Protein AF-A0A534C578-F1 (afdb_monomer_lite)

pLDDT: mean 83.38, std 20.17, range [36.56, 98.75]

Foldseek 3Di:
DDDDDDDDDDDPVPPPDPVPPPPPPVVVQVCVVPDPVNQVVCVLVVNDFLLRVQVSVVVVCCDPCPVHPNPVPDPDDDPCSNVVRVVQSVCVVVVRHPDD

Radius of gyration: 26.56 Å; chains: 1; bounding box: 30×30×97 Å

Structure (mmCIF, N/CA/C/O backbone):
data_AF-A0A534C578-F1
#
_entry.id   AF-A0A534C578-F1
#
loop_
_atom_site.group_PDB
_atom_site.id
_atom_site.type_symbol
_atom_site.label_atom_id
_atom_site.label_alt_id
_atom_site.label_comp_id
_atom_site.label_asym_id
_atom_site.label_entity_id
_atom_site.label_seq_id
_atom_site.pdbx_PDB_ins_code
_atom_site.Cartn_x
_atom_site.Cartn_y
_atom_site.Cartn_z
_atom_site.occupancy
_atom_site.B_iso_or_equiv
_atom_site.auth_seq_id
_atom_site.auth_comp_id
_atom_site.auth_asym_id
_atom_site.auth_atom_id
_atom_site.pdbx_PDB_model_num
ATOM 1 N N . MET A 1 1 ? -2.071 -19.989 -78.664 1.00 43.69 1 MET A N 1
ATOM 2 C CA . MET A 1 1 ? -0.900 -19.252 -79.180 1.00 43.69 1 MET A CA 1
ATOM 3 C C . MET A 1 1 ? -0.603 -18.124 -78.197 1.00 43.69 1 MET A C 1
ATOM 5 O O . MET A 1 1 ? -1.419 -17.230 -78.047 1.00 43.69 1 MET A O 1
ATOM 9 N N . THR A 1 2 ? 0.461 -18.284 -77.407 1.00 52.50 2 THR A N 1
ATOM 10 C CA . THR A 1 2 ? 0.987 -17.352 -76.381 1.00 52.50 2 THR A CA 1
ATOM 11 C C . THR A 1 2 ? 1.618 -16.102 -77.017 1.00 52.50 2 THR A C 1
ATOM 13 O O . THR A 1 2 ? 2.022 -16.195 -78.176 1.00 52.50 2 THR A O 1
ATOM 16 N N . PRO A 1 3 ? 1.734 -14.961 -76.301 1.00 52.72 3 PRO A N 1
ATOM 17 C CA . PRO A 1 3 ? 2.876 -14.694 -75.390 1.00 52.72 3 PRO A CA 1
ATOM 18 C C . PRO A 1 3 ? 2.411 -14.094 -74.037 1.00 52.72 3 PRO A C 1
ATOM 20 O O . PRO A 1 3 ? 1.400 -13.410 -73.980 1.00 52.72 3 PRO A O 1
ATOM 23 N N . ARG A 1 4 ? 2.915 -14.466 -72.851 1.00 47.72 4 ARG A N 1
ATOM 24 C CA . ARG A 1 4 ? 4.237 -14.302 -72.195 1.00 47.72 4 ARG A CA 1
ATOM 25 C C . ARG A 1 4 ? 4.726 -12.848 -71.971 1.00 47.72 4 ARG A C 1
ATOM 27 O O . ARG A 1 4 ? 5.379 -12.288 -72.833 1.00 47.72 4 ARG A O 1
ATOM 34 N N . ILE A 1 5 ? 4.502 -12.390 -70.724 1.00 52.56 5 ILE A N 1
ATOM 35 C CA . ILE A 1 5 ? 5.394 -11.657 -69.785 1.00 52.56 5 ILE A CA 1
ATOM 36 C C . ILE A 1 5 ? 5.864 -10.237 -70.167 1.00 52.56 5 ILE A C 1
ATOM 38 O O . ILE A 1 5 ? 6.658 -10.094 -71.083 1.00 52.56 5 ILE A O 1
ATOM 42 N N . ALA A 1 6 ? 5.535 -9.234 -69.335 1.00 43.81 6 ALA A N 1
ATOM 43 C CA . ALA A 1 6 ? 6.502 -8.366 -68.627 1.00 43.81 6 ALA A CA 1
ATOM 44 C C . ALA A 1 6 ? 5.791 -7.189 -67.931 1.00 43.81 6 ALA A C 1
ATOM 46 O O . ALA A 1 6 ? 4.959 -6.528 -68.538 1.00 43.81 6 ALA A O 1
ATOM 47 N N . GLY A 1 7 ? 6.157 -6.897 -66.679 1.00 36.56 7 GLY A N 1
ATOM 48 C CA . GLY A 1 7 ? 5.803 -5.623 -66.041 1.00 36.56 7 GLY A CA 1
ATOM 49 C C . GLY A 1 7 ? 5.439 -5.714 -64.564 1.00 36.56 7 GLY A C 1
ATOM 50 O O . GLY A 1 7 ? 4.314 -5.425 -64.179 1.00 36.56 7 GLY A O 1
ATOM 51 N N . ARG A 1 8 ? 6.399 -6.096 -63.716 1.00 52.28 8 ARG A N 1
ATOM 52 C CA . ARG A 1 8 ? 6.325 -5.823 -62.275 1.00 52.28 8 ARG A CA 1
ATOM 53 C C . ARG A 1 8 ? 6.521 -4.320 -62.089 1.00 52.28 8 ARG A C 1
ATOM 55 O O . ARG A 1 8 ? 7.652 -3.878 -62.224 1.00 52.28 8 ARG A O 1
ATOM 62 N N . ILE A 1 9 ? 5.484 -3.568 -61.727 1.00 51.44 9 ILE A N 1
ATOM 63 C CA . ILE A 1 9 ? 5.660 -2.402 -60.850 1.00 51.44 9 ILE A CA 1
ATOM 64 C C . ILE A 1 9 ? 4.594 -2.467 -59.761 1.00 51.44 9 ILE A C 1
ATOM 66 O O . ILE A 1 9 ? 3.423 -2.148 -59.935 1.00 51.44 9 ILE A O 1
ATOM 70 N N . LEU A 1 10 ? 5.082 -2.961 -58.632 1.00 48.19 10 LEU A N 1
ATOM 71 C CA . LEU A 1 10 ? 4.570 -2.790 -57.292 1.00 48.19 10 LEU A CA 1
ATOM 72 C C . LEU A 1 10 ? 4.465 -1.285 -56.995 1.00 48.19 10 LEU A C 1
ATOM 74 O O . LEU A 1 10 ? 5.486 -0.609 -56.925 1.00 48.19 10 LEU A O 1
ATOM 78 N N . VAL A 1 11 ? 3.255 -0.777 -56.779 1.00 44.25 11 VAL A N 1
ATOM 79 C CA . VAL A 1 11 ? 3.053 0.407 -55.934 1.00 44.25 11 VAL A CA 1
ATOM 80 C C . VAL A 1 11 ? 2.072 -0.007 -54.849 1.00 44.25 11 VAL A C 1
ATOM 82 O O . VAL A 1 11 ? 0.886 0.304 -54.879 1.00 44.25 11 VAL A O 1
ATOM 85 N N . THR A 1 12 ? 2.570 -0.793 -53.895 1.00 47.59 12 THR A N 1
ATOM 86 C CA . THR A 1 12 ? 1.988 -0.828 -52.557 1.00 47.59 12 THR A CA 1
ATOM 87 C C . THR A 1 12 ? 2.075 0.597 -52.031 1.00 47.59 12 THR A C 1
ATOM 89 O O . THR A 1 12 ? 3.158 1.073 -51.691 1.00 47.59 12 THR A O 1
ATOM 92 N N . ALA A 1 13 ? 0.946 1.301 -52.017 1.00 45.44 13 ALA A N 1
ATOM 93 C CA . ALA A 1 13 ? 0.808 2.531 -51.262 1.00 45.44 13 ALA A CA 1
ATOM 94 C C . ALA A 1 13 ? 0.983 2.166 -49.783 1.00 45.44 13 ALA A C 1
ATOM 96 O O . ALA A 1 13 ? 0.048 1.743 -49.106 1.00 45.44 13 ALA A O 1
ATOM 97 N N . LEU A 1 14 ? 2.229 2.243 -49.316 1.00 51.53 14 LEU A N 1
ATOM 98 C CA . LEU A 1 14 ? 2.579 2.186 -47.912 1.00 51.53 14 LEU A CA 1
ATOM 99 C C . LEU A 1 14 ? 1.967 3.441 -47.286 1.00 51.53 14 LEU A C 1
ATOM 101 O O . LEU A 1 14 ? 2.547 4.524 -47.339 1.00 51.53 14 LEU A O 1
ATOM 105 N N . LEU A 1 15 ? 0.752 3.293 -46.758 1.00 53.78 15 LEU A N 1
ATOM 106 C CA . LEU A 1 15 ? 0.165 4.207 -45.789 1.00 53.78 15 LEU A CA 1
ATOM 107 C C . LEU A 1 15 ? 1.105 4.226 -44.583 1.00 53.78 15 LEU A C 1
ATOM 109 O O . LEU A 1 15 ? 0.947 3.465 -43.633 1.00 53.78 15 LEU A O 1
ATOM 113 N N . LEU A 1 16 ? 2.123 5.080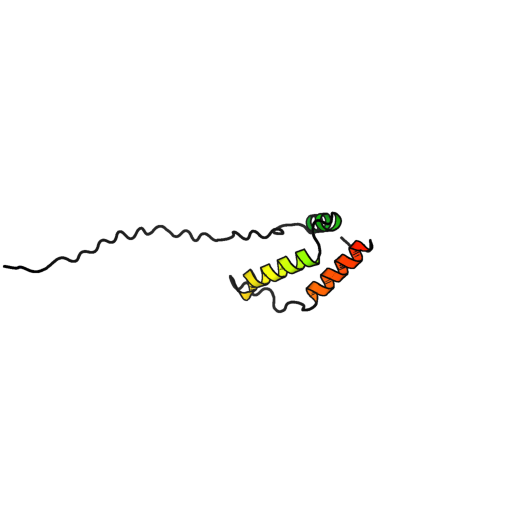 -44.651 1.00 57.19 16 LEU A N 1
ATOM 114 C CA . LEU A 1 16 ? 2.951 5.443 -43.517 1.00 57.19 16 LEU A CA 1
ATOM 115 C C . LEU A 1 16 ? 2.107 6.377 -42.641 1.00 57.19 16 LEU A C 1
ATOM 117 O O . LEU A 1 16 ? 2.332 7.582 -42.574 1.00 57.19 16 LEU A O 1
ATOM 121 N N . ALA A 1 17 ? 1.069 5.822 -42.012 1.00 60.00 17 ALA A N 1
ATOM 122 C CA . ALA A 1 17 ? 0.529 6.445 -40.823 1.00 60.00 17 ALA A CA 1
ATOM 123 C C . ALA A 1 17 ? 1.708 6.534 -39.848 1.00 60.00 17 ALA A C 1
ATOM 125 O O . ALA A 1 17 ? 2.383 5.516 -39.646 1.00 60.00 17 ALA A O 1
ATOM 126 N N . PRO A 1 18 ? 2.002 7.700 -39.246 1.00 48.97 18 PRO A N 1
ATOM 127 C CA . PRO A 1 18 ? 2.789 7.653 -38.042 1.00 48.97 18 PRO A CA 1
ATOM 128 C C . PRO A 1 18 ? 1.958 6.772 -37.118 1.00 48.97 18 PRO A C 1
ATOM 130 O O . PRO A 1 18 ? 0.836 7.120 -36.742 1.00 48.97 18 PRO A O 1
ATOM 133 N N . LEU A 1 19 ? 2.489 5.596 -36.795 1.00 54.31 19 LEU A N 1
ATOM 134 C CA . LEU A 1 19 ? 2.174 4.960 -35.540 1.00 54.31 19 LEU A CA 1
ATOM 135 C C . LEU A 1 19 ? 2.680 5.979 -34.520 1.00 54.31 19 LEU A C 1
ATOM 137 O O . LEU A 1 19 ? 3.826 5.925 -34.085 1.00 54.31 19 LEU A O 1
ATOM 141 N N . ALA A 1 20 ? 1.869 7.012 -34.261 1.00 56.41 20 ALA A N 1
ATOM 142 C CA . ALA A 1 20 ? 1.965 7.791 -33.057 1.00 56.41 20 ALA A CA 1
ATOM 143 C C . ALA A 1 20 ? 1.982 6.701 -32.011 1.00 56.41 20 ALA A C 1
ATOM 145 O O . ALA A 1 20 ? 0.998 5.966 -31.888 1.00 56.41 20 ALA A O 1
ATOM 146 N N . ALA A 1 21 ? 3.162 6.486 -31.429 1.00 52.72 21 ALA A N 1
ATOM 147 C CA . ALA A 1 21 ? 3.322 5.602 -30.312 1.00 52.72 21 ALA A CA 1
ATOM 148 C C . ALA A 1 21 ? 2.227 6.053 -29.361 1.00 52.72 21 ALA A C 1
ATOM 150 O O . ALA A 1 21 ? 2.306 7.133 -28.773 1.00 52.72 21 ALA A O 1
ATOM 151 N N . ARG A 1 22 ? 1.132 5.289 -29.312 1.00 50.47 22 ARG A N 1
ATOM 152 C CA . ARG A 1 22 ? 0.246 5.354 -28.178 1.00 50.47 22 ARG A CA 1
ATOM 153 C C . ARG A 1 22 ? 1.192 4.874 -27.104 1.00 50.47 22 ARG A C 1
ATOM 155 O O . ARG A 1 22 ? 1.489 3.687 -27.030 1.00 50.47 22 ARG A O 1
ATOM 162 N N . ALA A 1 23 ? 1.796 5.819 -26.390 1.00 51.22 23 ALA A N 1
ATOM 163 C CA . ALA A 1 23 ? 2.194 5.540 -25.041 1.00 51.22 23 ALA A CA 1
ATOM 164 C C . ALA A 1 23 ? 0.897 5.017 -24.429 1.00 51.22 23 ALA A C 1
ATOM 166 O O . ALA A 1 23 ? -0.034 5.784 -24.188 1.00 51.22 23 ALA A O 1
ATOM 167 N N . GLU A 1 24 ? 0.762 3.696 -24.348 1.00 51.59 24 GLU A N 1
ATOM 168 C CA . GLU A 1 24 ? -0.193 3.058 -23.462 1.00 51.59 24 GLU A CA 1
ATOM 169 C C . GLU A 1 24 ? 0.286 3.407 -22.055 1.00 51.59 24 GLU A C 1
ATOM 171 O O . GLU A 1 24 ? 0.851 2.599 -21.335 1.00 51.59 24 GLU A O 1
ATOM 176 N N . SER A 1 25 ? 0.122 4.669 -21.673 1.00 57.41 25 SER A N 1
ATOM 177 C CA . SER A 1 25 ? 0.033 5.061 -20.283 1.00 57.41 25 SER A CA 1
ATOM 178 C C . SER A 1 25 ? -1.438 4.972 -19.899 1.00 57.41 25 SER A C 1
ATOM 180 O O . SER A 1 25 ? -2.010 5.936 -19.400 1.00 57.41 25 SER A O 1
ATOM 182 N N . ASP A 1 26 ? -2.065 3.833 -20.197 1.00 56.53 26 ASP A N 1
ATOM 183 C CA . ASP A 1 26 ? -3.321 3.444 -19.563 1.00 56.53 26 ASP A CA 1
ATOM 184 C C . ASP A 1 26 ? -2.953 2.663 -18.307 1.00 56.53 26 ASP A C 1
ATOM 186 O O . ASP A 1 26 ? -3.228 1.477 -18.138 1.00 56.53 26 ASP A O 1
ATOM 190 N N . ASP A 1 27 ? -2.177 3.327 -17.456 1.00 64.94 27 ASP A N 1
ATOM 191 C CA . ASP A 1 27 ? -1.840 2.781 -16.164 1.00 64.94 27 ASP A CA 1
ATOM 192 C C . ASP A 1 27 ? -3.021 3.119 -15.257 1.00 64.94 27 ASP A C 1
ATOM 194 O O . ASP A 1 27 ? -2.979 4.080 -14.488 1.00 64.94 27 ASP A O 1
ATOM 198 N N . ASP A 1 28 ? -4.114 2.365 -15.436 1.00 84.94 28 ASP A N 1
ATOM 199 C CA . ASP A 1 28 ? -5.348 2.416 -14.640 1.00 84.94 28 ASP A CA 1
ATOM 200 C C . ASP A 1 28 ? -5.073 1.879 -13.229 1.00 84.94 28 ASP A C 1
ATOM 202 O O . ASP A 1 28 ? -5.603 0.871 -12.755 1.00 84.94 28 ASP A O 1
ATOM 206 N N . PHE A 1 29 ? -4.102 2.506 -12.573 1.00 93.81 29 PHE A N 1
ATOM 207 C CA . PHE A 1 29 ? -3.700 2.184 -11.233 1.00 93.81 29 PHE A CA 1
ATOM 208 C C . PHE A 1 29 ? -4.582 2.983 -10.276 1.00 93.81 29 PHE A C 1
ATOM 210 O O . PHE A 1 29 ? -4.463 4.208 -10.204 1.00 93.81 29 PHE A O 1
ATOM 217 N N . PRO A 1 30 ? -5.436 2.313 -9.487 1.00 92.56 30 PRO A N 1
ATOM 218 C CA . PRO A 1 30 ? -6.511 2.967 -8.739 1.00 92.56 30 PRO A CA 1
ATOM 219 C C . PRO A 1 30 ? -6.019 3.900 -7.624 1.00 92.56 30 PRO A C 1
ATOM 221 O O . PRO A 1 30 ? -6.808 4.640 -7.040 1.00 92.56 30 PRO A O 1
ATOM 224 N N . PHE A 1 31 ? -4.724 3.855 -7.305 1.00 96.31 31 PHE A N 1
ATOM 225 C CA . PHE A 1 31 ? -4.092 4.665 -6.265 1.00 96.31 31 PHE A CA 1
ATOM 226 C C . PHE A 1 31 ? -3.064 5.654 -6.833 1.00 96.31 31 PHE A C 1
ATOM 228 O O . PHE A 1 31 ? -2.248 6.187 -6.081 1.00 96.31 31 PHE A O 1
ATOM 235 N N . LEU A 1 32 ? -3.065 5.884 -8.150 1.00 95.62 32 LEU A N 1
ATOM 236 C CA . LEU A 1 32 ? -2.183 6.858 -8.788 1.00 95.62 32 LEU A CA 1
ATOM 237 C C . LEU A 1 32 ? -2.478 8.264 -8.241 1.00 95.62 32 LEU A C 1
ATOM 239 O O . LEU A 1 32 ? -3.636 8.670 -8.173 1.00 95.62 32 LEU A O 1
ATOM 243 N N . GLU A 1 33 ? -1.435 8.977 -7.806 1.00 95.56 33 GLU A N 1
ATOM 244 C CA . GLU A 1 33 ? -1.523 10.302 -7.161 1.00 95.56 33 GLU A CA 1
ATOM 245 C C . GLU A 1 33 ? -2.432 10.377 -5.912 1.00 95.56 33 GLU A C 1
ATOM 247 O O . GLU A 1 33 ? -2.734 11.466 -5.416 1.00 95.56 33 GLU A O 1
ATOM 252 N N . ALA A 1 34 ? -2.855 9.237 -5.354 1.00 97.56 34 ALA A N 1
ATOM 253 C CA . ALA A 1 34 ? -3.613 9.223 -4.113 1.00 97.56 34 ALA A CA 1
ATOM 254 C C . ALA A 1 34 ? -2.709 9.643 -2.947 1.00 97.56 34 ALA A C 1
ATOM 256 O O . ALA A 1 34 ? -1.666 9.046 -2.679 1.00 97.56 34 ALA A O 1
ATOM 257 N N . THR A 1 35 ? -3.128 10.667 -2.209 1.00 98.06 35 THR A N 1
ATOM 258 C CA . THR A 1 35 ? -2.394 11.129 -1.028 1.00 98.06 35 THR A CA 1
ATOM 259 C C . THR A 1 35 ? -2.526 10.128 0.119 1.00 98.06 35 THR A C 1
ATOM 261 O O . THR A 1 35 ? -3.532 9.423 0.243 1.00 98.06 35 THR A O 1
ATOM 264 N N . VAL A 1 36 ? -1.553 10.130 1.036 1.00 97.31 36 VAL A N 1
ATOM 265 C CA . VAL A 1 36 ? -1.614 9.323 2.269 1.00 97.31 36 VAL A CA 1
ATOM 266 C C . VAL A 1 36 ? -2.927 9.567 3.021 1.00 97.31 36 VAL A C 1
ATOM 268 O O . VAL A 1 36 ? -3.582 8.613 3.429 1.00 97.31 36 VAL A O 1
ATOM 271 N N . ALA A 1 37 ? -3.371 10.825 3.118 1.00 97.50 37 ALA A N 1
ATOM 272 C CA . ALA A 1 37 ? -4.625 11.183 3.780 1.00 97.50 37 ALA A CA 1
ATOM 273 C C . ALA A 1 37 ? -5.858 10.555 3.104 1.00 97.50 37 ALA A C 1
ATOM 275 O O . ALA A 1 37 ? -6.761 10.079 3.791 1.00 97.50 37 ALA A O 1
ATOM 276 N N . GLN A 1 38 ? -5.898 10.504 1.769 1.00 98.06 38 GLN A N 1
ATOM 277 C CA . GLN A 1 38 ? -6.991 9.856 1.034 1.00 98.06 38 GLN A CA 1
ATOM 278 C C . GLN A 1 38 ? -6.996 8.342 1.257 1.00 98.06 38 GLN A C 1
ATOM 280 O O . GLN A 1 38 ? -8.052 7.766 1.523 1.00 98.06 38 GLN A O 1
ATOM 285 N N . LEU A 1 39 ? -5.833 7.694 1.189 1.00 98.19 39 LEU A N 1
ATOM 286 C CA . LEU A 1 39 ? -5.708 6.250 1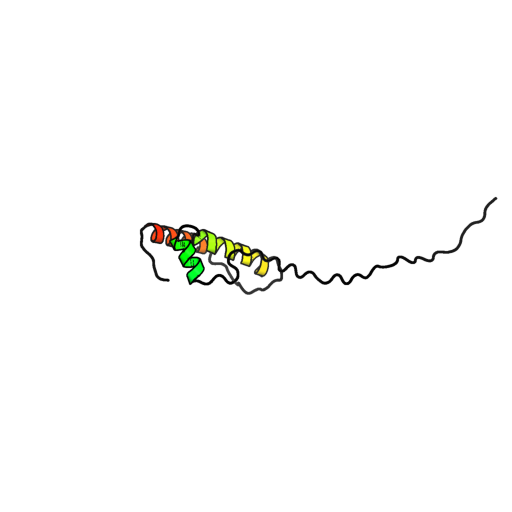.410 1.00 98.19 39 LEU A CA 1
ATOM 287 C C . LEU A 1 39 ? -6.083 5.874 2.848 1.00 98.19 39 LEU A C 1
ATOM 289 O O . LEU A 1 39 ? -6.823 4.916 3.072 1.00 98.19 39 LEU A O 1
ATOM 293 N N . GLN A 1 40 ? -5.662 6.676 3.823 1.00 96.75 40 GLN A N 1
ATOM 294 C CA . GLN A 1 40 ? -6.004 6.484 5.231 1.00 96.75 40 GLN A CA 1
ATOM 295 C C . GLN A 1 40 ? -7.486 6.717 5.500 1.00 96.75 40 GLN A C 1
ATOM 297 O O . GLN A 1 40 ? -8.104 5.919 6.200 1.00 96.75 40 GLN A O 1
ATOM 302 N N . ALA A 1 41 ? -8.106 7.716 4.866 1.00 96.50 41 ALA A N 1
ATOM 303 C CA . ALA A 1 41 ? -9.553 7.899 4.928 1.00 96.50 41 ALA A CA 1
ATOM 304 C C . ALA A 1 41 ? -10.317 6.696 4.342 1.00 96.50 41 ALA A C 1
ATOM 306 O O . ALA A 1 41 ? -11.339 6.287 4.894 1.00 96.50 41 ALA A O 1
ATOM 307 N N . GLN A 1 42 ? -9.829 6.091 3.253 1.00 97.88 42 GLN A N 1
ATOM 308 C CA . GLN A 1 42 ? -10.426 4.867 2.706 1.00 97.88 42 GLN A CA 1
ATOM 309 C C . GLN A 1 42 ? -10.261 3.667 3.645 1.00 97.88 42 GLN A C 1
ATOM 311 O O . GLN A 1 42 ? -11.221 2.916 3.829 1.00 97.88 42 GLN A O 1
ATOM 316 N N . MET A 1 43 ? -9.093 3.515 4.277 1.00 97.56 43 MET A N 1
ATOM 317 C CA . MET A 1 43 ? -8.855 2.458 5.263 1.00 97.56 43 MET A CA 1
ATOM 318 C C . MET A 1 43 ? -9.689 2.639 6.534 1.00 97.56 43 MET A C 1
ATOM 320 O O . MET A 1 43 ? -10.278 1.680 7.028 1.00 97.56 43 MET A O 1
ATOM 324 N N . ALA A 1 44 ? -9.807 3.869 7.036 1.00 94.94 44 ALA A N 1
ATOM 325 C CA . ALA A 1 44 ? -10.655 4.206 8.177 1.00 94.94 44 ALA A CA 1
ATOM 326 C C . ALA A 1 44 ? -12.142 3.957 7.881 1.00 94.94 44 ALA A C 1
ATOM 328 O O . ALA A 1 44 ? -12.885 3.520 8.755 1.00 94.94 44 ALA A O 1
ATOM 329 N N . ALA A 1 45 ? -12.568 4.181 6.635 1.00 96.06 45 ALA A N 1
ATOM 330 C CA . ALA A 1 45 ? -13.923 3.890 6.179 1.00 96.06 45 ALA A CA 1
ATOM 331 C C . ALA A 1 45 ? -14.163 2.409 5.821 1.00 96.06 45 ALA A C 1
ATOM 333 O O . ALA A 1 45 ? -15.251 2.073 5.357 1.00 96.06 45 ALA A O 1
ATOM 334 N N . GLY A 1 46 ? -13.162 1.533 5.975 1.00 95.94 46 GLY A N 1
ATOM 335 C CA . GLY A 1 46 ? -13.267 0.106 5.659 1.00 95.94 46 GLY A CA 1
ATOM 336 C C . GLY A 1 46 ? -13.392 -0.218 4.166 1.00 95.94 46 GLY A C 1
ATOM 337 O O . GLY A 1 46 ? -13.751 -1.339 3.819 1.00 95.94 46 GLY A O 1
ATOM 338 N N . ARG A 1 47 ? -13.110 0.745 3.277 1.00 98.06 47 ARG A N 1
ATOM 339 C CA . ARG A 1 47 ? -13.150 0.557 1.813 1.00 98.06 47 ARG A CA 1
ATOM 340 C C . ARG A 1 47 ? -11.844 0.016 1.235 1.00 98.06 47 ARG A C 1
ATOM 342 O O . ARG A 1 47 ? -11.834 -0.455 0.105 1.00 98.06 47 ARG A O 1
ATOM 349 N N . LEU A 1 48 ? -10.761 0.111 1.999 1.00 98.31 48 LEU A N 1
ATOM 350 C CA . LEU A 1 48 ? -9.422 -0.324 1.624 1.00 98.31 48 LEU A CA 1
ATOM 351 C C . LEU A 1 48 ? -8.757 -0.982 2.835 1.00 98.31 48 LEU A C 1
ATOM 353 O O . LEU A 1 48 ? -8.968 -0.551 3.966 1.00 98.31 48 LEU A O 1
ATOM 357 N N . THR A 1 49 ? -7.932 -1.996 2.616 1.00 98.44 49 THR A N 1
ATOM 358 C CA . THR A 1 49 ? -7.046 -2.548 3.646 1.00 98.44 49 THR A CA 1
ATOM 359 C C . THR A 1 49 ? -5.584 -2.303 3.289 1.00 98.44 49 THR A C 1
ATOM 361 O O . THR A 1 49 ? -5.236 -2.114 2.119 1.00 98.44 49 THR A O 1
ATOM 364 N N . SER A 1 50 ? -4.703 -2.325 4.290 1.00 98.38 50 SER A N 1
ATOM 365 C CA . SER A 1 50 ? -3.264 -2.252 4.057 1.00 98.38 50 SER A CA 1
ATOM 366 C C . SER A 1 50 ? -2.797 -3.423 3.195 1.00 98.38 50 SER A C 1
ATOM 368 O O . SER A 1 50 ? -1.962 -3.219 2.320 1.00 98.38 50 SER A O 1
ATOM 370 N N . GLU A 1 51 ? -3.341 -4.631 3.384 1.00 98.69 51 GLU A N 1
ATOM 371 C CA . GLU A 1 51 ? -2.999 -5.781 2.537 1.00 98.69 51 GLU A CA 1
ATOM 372 C C . GLU A 1 51 ? -3.364 -5.547 1.063 1.00 98.69 51 GLU A C 1
ATOM 374 O O . GLU A 1 51 ? -2.555 -5.851 0.183 1.00 98.69 51 GLU A O 1
ATOM 379 N N . GLN A 1 52 ? -4.548 -4.992 0.786 1.00 98.69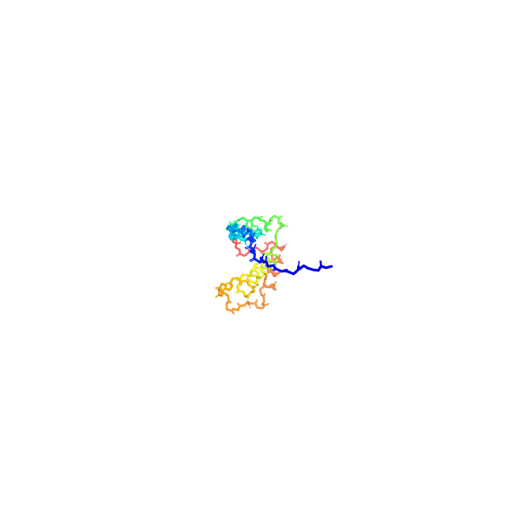 52 GLN A N 1
ATOM 380 C CA . GLN A 1 52 ? -4.990 -4.683 -0.578 1.00 98.69 52 GLN A CA 1
ATOM 381 C C . GLN A 1 52 ? -4.082 -3.643 -1.236 1.00 98.69 52 GLN A C 1
ATOM 383 O O . GLN A 1 52 ? -3.632 -3.845 -2.364 1.00 98.69 52 GLN A O 1
ATOM 388 N N . LEU A 1 53 ? -3.774 -2.561 -0.516 1.00 98.56 53 LEU A N 1
ATOM 389 C CA . LEU A 1 53 ? -2.908 -1.497 -1.013 1.00 98.56 53 LEU A CA 1
ATOM 390 C C . LEU A 1 53 ? -1.490 -2.013 -1.302 1.00 98.56 53 LEU A C 1
ATOM 392 O O . LEU A 1 53 ? -0.955 -1.791 -2.387 1.00 98.56 53 LEU A O 1
ATOM 396 N N . THR A 1 54 ? -0.898 -2.756 -0.364 1.00 98.62 54 THR A N 1
ATOM 397 C CA . THR A 1 54 ? 0.442 -3.341 -0.520 1.00 98.62 54 THR A CA 1
ATOM 398 C C . THR A 1 54 ? 0.499 -4.306 -1.700 1.00 98.62 54 THR A C 1
ATOM 400 O O . THR A 1 54 ? 1.432 -4.248 -2.499 1.00 98.62 54 THR A O 1
ATOM 403 N N . ARG A 1 55 ? -0.509 -5.173 -1.853 1.00 98.62 55 ARG A N 1
ATOM 404 C CA . ARG A 1 55 ? -0.587 -6.112 -2.977 1.00 98.62 55 ARG A CA 1
ATOM 405 C C . ARG A 1 55 ? -0.653 -5.385 -4.319 1.00 98.62 55 ARG A C 1
ATOM 407 O O . ARG A 1 55 ? 0.103 -5.735 -5.219 1.00 98.62 55 ARG A O 1
ATOM 414 N N . ALA A 1 56 ? -1.479 -4.344 -4.424 1.00 98.19 56 ALA A N 1
ATOM 415 C CA . ALA A 1 56 ? -1.595 -3.553 -5.644 1.00 98.19 56 ALA A CA 1
ATOM 416 C C . ALA A 1 56 ? -0.257 -2.905 -6.049 1.00 98.19 56 ALA A C 1
ATOM 418 O O . ALA A 1 56 ? 0.094 -2.903 -7.229 1.00 98.19 56 ALA A O 1
ATOM 419 N N . TYR A 1 57 ? 0.528 -2.406 -5.087 1.00 97.88 57 TYR A N 1
ATOM 420 C CA . TYR A 1 57 ? 1.863 -1.874 -5.379 1.00 97.88 57 TYR A CA 1
ATOM 421 C C . TYR A 1 57 ? 2.879 -2.956 -5.751 1.00 97.88 57 TYR A C 1
ATOM 423 O O . TYR A 1 57 ? 3.655 -2.735 -6.673 1.00 97.88 57 TYR A O 1
ATOM 431 N N . ILE A 1 58 ? 2.869 -4.127 -5.106 1.00 97.62 58 ILE A N 1
ATOM 432 C CA . ILE A 1 58 ? 3.737 -5.252 -5.501 1.00 97.62 58 ILE A CA 1
ATOM 433 C C . ILE A 1 58 ? 3.447 -5.679 -6.947 1.00 97.62 58 ILE A C 1
ATOM 435 O O . ILE A 1 58 ? 4.371 -5.875 -7.733 1.00 97.62 58 ILE A O 1
ATOM 439 N N . GLU A 1 59 ? 2.172 -5.771 -7.326 1.00 96.19 59 GLU A N 1
ATOM 440 C CA . GLU A 1 59 ? 1.770 -6.090 -8.699 1.00 96.19 59 GLU A CA 1
ATOM 441 C C . GLU A 1 59 ? 2.214 -5.006 -9.691 1.00 96.19 59 GLU A C 1
ATOM 443 O O . GLU A 1 59 ? 2.724 -5.321 -10.768 1.00 96.19 59 GLU A O 1
ATOM 448 N N . ARG A 1 60 ? 2.079 -3.726 -9.320 1.00 95.56 60 ARG A N 1
ATOM 449 C CA . ARG A 1 60 ? 2.571 -2.593 -10.117 1.00 95.56 60 ARG A CA 1
ATOM 450 C C . ARG A 1 60 ? 4.090 -2.629 -10.290 1.00 95.56 60 ARG A C 1
ATOM 452 O O . ARG A 1 60 ? 4.569 -2.417 -11.400 1.00 95.56 60 ARG A O 1
ATOM 459 N N . ILE A 1 61 ? 4.836 -2.928 -9.226 1.00 95.50 61 ILE A N 1
ATOM 460 C CA . ILE A 1 61 ? 6.292 -3.110 -9.277 1.00 95.50 61 ILE A CA 1
ATOM 461 C C . ILE A 1 61 ? 6.629 -4.235 -10.256 1.00 95.50 61 ILE A C 1
ATOM 463 O O . ILE A 1 61 ? 7.422 -4.017 -11.161 1.00 95.50 61 ILE A O 1
ATOM 467 N N . GLY A 1 62 ? 5.971 -5.395 -10.173 1.00 93.88 62 GLY A N 1
ATOM 468 C CA . GLY A 1 62 ? 6.202 -6.488 -11.126 1.00 93.88 62 GLY A CA 1
ATOM 469 C C . GLY A 1 62 ? 5.990 -6.064 -12.585 1.00 93.88 62 GLY A C 1
ATOM 470 O O . GLY A 1 62 ? 6.827 -6.345 -13.444 1.00 93.88 62 GLY A O 1
ATOM 471 N N . LYS A 1 63 ? 4.908 -5.320 -12.856 1.00 93.38 63 LYS A N 1
ATOM 472 C CA . LYS A 1 63 ? 4.581 -4.817 -14.199 1.00 93.38 63 LYS A CA 1
ATOM 473 C C . LYS A 1 63 ? 5.575 -3.783 -14.724 1.00 93.38 63 LYS A C 1
ATOM 475 O O . LYS A 1 63 ? 5.849 -3.797 -15.915 1.00 93.38 63 LYS A O 1
ATOM 480 N N . LEU A 1 64 ? 6.082 -2.882 -13.882 1.00 93.44 64 LEU A N 1
ATOM 481 C CA . LEU A 1 64 ? 6.888 -1.741 -14.336 1.00 93.44 64 LEU A CA 1
ATOM 482 C C . LEU A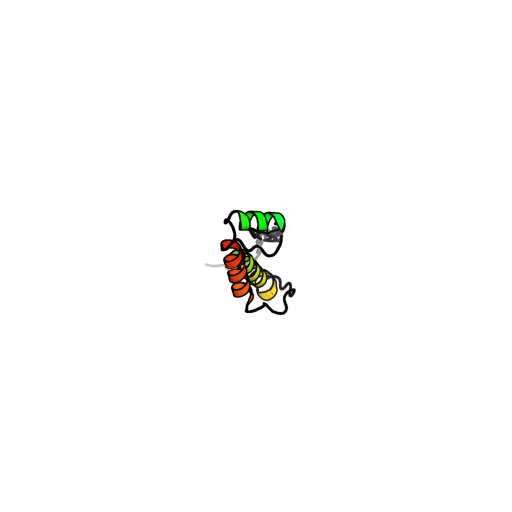 1 64 ? 8.397 -1.946 -14.172 1.00 93.44 64 LEU A C 1
ATOM 484 O O . LEU A 1 64 ? 9.183 -1.547 -15.032 1.00 93.44 64 LEU A O 1
ATOM 488 N N . ASP A 1 65 ? 8.794 -2.560 -13.067 1.00 93.69 65 ASP A N 1
ATOM 489 C CA . ASP A 1 65 ? 10.179 -2.641 -12.627 1.00 93.69 65 ASP A CA 1
ATOM 490 C C . ASP A 1 65 ? 10.929 -3.792 -13.298 1.00 93.69 65 ASP A C 1
ATOM 492 O O . ASP A 1 65 ? 12.012 -3.574 -13.833 1.00 93.69 65 ASP A O 1
ATOM 496 N N . SER A 1 66 ? 10.325 -4.989 -13.332 1.00 82.38 66 SER A N 1
ATOM 497 C CA . SER A 1 66 ? 10.988 -6.214 -13.810 1.00 82.38 66 SER A CA 1
ATOM 498 C C . SER A 1 66 ? 10.458 -6.741 -15.147 1.00 82.38 66 SER A C 1
ATOM 500 O O . SER A 1 66 ? 11.236 -7.262 -15.941 1.00 82.38 66 SER A O 1
ATOM 502 N N . SER A 1 67 ? 9.145 -6.663 -15.405 1.00 78.81 67 SER A N 1
ATOM 503 C CA . SER A 1 67 ? 8.515 -7.263 -16.601 1.00 78.81 67 SER A CA 1
ATOM 504 C C . SER A 1 67 ? 8.085 -6.259 -17.679 1.00 78.81 67 SER A C 1
ATOM 506 O O . SER A 1 67 ? 7.613 -6.685 -18.732 1.00 78.81 67 SER A O 1
ATOM 508 N N . GLY A 1 68 ? 8.227 -4.952 -17.434 1.00 78.69 68 GLY A N 1
ATOM 509 C CA . GLY A 1 68 ? 7.810 -3.887 -18.356 1.00 78.69 68 GLY A CA 1
ATOM 510 C C . GLY A 1 68 ? 8.972 -3.000 -18.814 1.00 78.69 68 GLY A C 1
ATOM 511 O O . GLY A 1 68 ? 9.977 -3.536 -19.277 1.00 78.69 68 GLY A O 1
ATOM 512 N N . PRO A 1 69 ? 8.874 -1.657 -18.718 1.00 88.88 69 PRO A N 1
ATOM 513 C CA . PRO A 1 69 ? 9.912 -0.737 -19.195 1.00 88.88 69 PRO A CA 1
ATOM 514 C C . PRO A 1 69 ? 11.270 -0.887 -18.492 1.00 88.88 69 PRO A C 1
ATOM 516 O O . PRO A 1 69 ? 12.237 -0.273 -18.933 1.00 88.88 69 PRO A O 1
ATOM 519 N N . GLY A 1 70 ? 11.362 -1.689 -17.427 1.00 91.62 70 GLY A N 1
ATOM 520 C CA . GLY A 1 70 ? 12.628 -1.978 -16.763 1.00 91.62 70 GLY A CA 1
ATOM 521 C C . GLY A 1 70 ? 13.112 -0.782 -15.955 1.00 91.62 70 GLY A C 1
ATOM 522 O O . GLY A 1 70 ? 14.252 -0.350 -16.115 1.00 91.62 70 GLY A O 1
ATOM 523 N N . VAL A 1 71 ? 12.234 -0.208 -15.122 1.00 94.75 71 VAL A N 1
ATOM 524 C CA . VAL A 1 71 ? 12.583 0.961 -14.295 1.00 94.75 71 VAL A CA 1
ATOM 525 C C . VAL A 1 71 ? 13.754 0.644 -13.356 1.00 94.75 71 VAL A C 1
ATOM 527 O O . VAL A 1 71 ? 14.576 1.525 -13.110 1.00 94.75 71 VAL A O 1
ATOM 530 N N . ASN A 1 72 ? 13.876 -0.611 -12.901 1.00 95.06 72 ASN A N 1
ATOM 531 C CA . ASN A 1 72 ? 14.947 -1.088 -12.019 1.00 95.06 72 ASN A CA 1
ATOM 532 C C . ASN A 1 72 ? 15.127 -0.220 -10.753 1.00 95.06 72 ASN A C 1
ATOM 534 O O . ASN A 1 72 ? 16.245 0.035 -10.304 1.00 95.06 72 ASN A O 1
ATOM 538 N N . ALA A 1 73 ? 14.025 0.267 -10.187 1.00 96.81 73 ALA A N 1
ATOM 539 C CA . ALA A 1 73 ? 13.978 1.028 -8.947 1.00 96.81 73 ALA A CA 1
ATOM 540 C C . ALA A 1 73 ? 13.970 0.135 -7.697 1.00 96.81 73 ALA A C 1
ATOM 542 O O . ALA A 1 73 ? 14.341 0.607 -6.620 1.00 96.81 73 ALA A O 1
ATOM 543 N N . VAL A 1 74 ? 13.542 -1.129 -7.802 1.00 96.50 74 VAL A N 1
ATOM 544 C CA . VAL A 1 74 ? 13.406 -2.035 -6.652 1.00 96.50 74 VAL A CA 1
ATOM 545 C C . VAL A 1 74 ? 14.442 -3.155 -6.725 1.00 96.50 74 VAL A C 1
ATOM 547 O O . VAL A 1 74 ? 14.387 -4.019 -7.589 1.00 96.50 74 VAL A O 1
ATOM 550 N N . ILE A 1 75 ? 15.380 -3.171 -5.773 1.00 96.19 75 ILE A N 1
ATOM 551 C CA . ILE A 1 75 ? 16.420 -4.214 -5.694 1.00 96.19 75 ILE A CA 1
ATOM 552 C C . ILE A 1 75 ? 15.842 -5.528 -5.148 1.00 96.19 75 ILE A C 1
ATOM 554 O O . ILE A 1 75 ? 16.130 -6.602 -5.669 1.00 96.19 75 ILE A O 1
ATOM 558 N N . GLU A 1 76 ? 15.033 -5.445 -4.090 1.00 97.06 76 GLU A N 1
ATOM 559 C CA . GLU A 1 76 ? 14.429 -6.601 -3.428 1.00 97.06 76 GLU A CA 1
ATOM 560 C C . GLU A 1 76 ? 13.081 -6.215 -2.803 1.00 97.06 76 GLU A C 1
ATOM 562 O O . GLU A 1 76 ? 12.917 -5.122 -2.255 1.00 97.06 76 GLU A O 1
ATOM 567 N N . LEU A 1 77 ? 12.112 -7.130 -2.870 1.00 97.88 77 LEU A N 1
ATOM 568 C CA . LEU A 1 77 ? 10.853 -7.019 -2.140 1.00 97.88 77 LEU A CA 1
ATOM 569 C C . LEU A 1 77 ? 10.984 -7.684 -0.771 1.00 97.88 77 LEU A C 1
ATOM 571 O O . LEU A 1 77 ? 11.433 -8.821 -0.673 1.00 97.88 77 LEU A O 1
ATOM 575 N N . ASN A 1 78 ? 10.497 -7.018 0.277 1.00 98.31 78 ASN A N 1
ATOM 576 C CA . ASN A 1 78 ? 10.418 -7.633 1.599 1.00 98.31 78 ASN A CA 1
ATOM 577 C C . ASN A 1 78 ? 9.439 -8.833 1.570 1.00 98.31 78 ASN A C 1
ATOM 579 O O . ASN A 1 78 ? 8.243 -8.614 1.331 1.00 98.31 78 ASN A O 1
ATOM 583 N N . PRO A 1 79 ? 9.889 -10.071 1.862 1.00 98.06 79 PRO A N 1
ATOM 584 C CA . PRO A 1 79 ? 9.029 -11.258 1.834 1.00 98.06 79 PRO A CA 1
ATOM 585 C C . PRO A 1 79 ? 7.878 -11.192 2.852 1.00 98.06 79 PRO A C 1
ATOM 587 O O . PRO A 1 79 ? 6.818 -11.781 2.632 1.00 98.06 79 PRO A O 1
ATOM 590 N N . ASP A 1 80 ? 8.039 -10.414 3.924 1.00 98.56 80 ASP A N 1
ATOM 591 C CA . ASP A 1 80 ? 7.052 -10.272 4.994 1.00 98.56 80 ASP A CA 1
ATOM 592 C C . ASP A 1 80 ? 6.042 -9.140 4.748 1.00 98.56 80 ASP A C 1
ATOM 594 O O . ASP A 1 80 ? 5.127 -8.948 5.553 1.00 98.56 80 ASP A O 1
ATOM 598 N N . ALA A 1 81 ? 6.150 -8.388 3.644 1.00 98.62 81 ALA A N 1
ATOM 599 C CA . ALA A 1 81 ? 5.351 -7.178 3.405 1.00 98.62 81 ALA A CA 1
ATOM 600 C C . ALA A 1 81 ? 3.836 -7.410 3.556 1.00 98.62 81 ALA A C 1
ATOM 602 O O . ALA A 1 81 ? 3.138 -6.642 4.223 1.00 98.62 81 ALA A O 1
ATOM 603 N N . LEU A 1 82 ? 3.318 -8.506 2.991 1.00 98.75 82 LEU A N 1
ATOM 604 C CA . LEU A 1 82 ? 1.899 -8.855 3.103 1.00 98.75 82 LEU A CA 1
ATOM 605 C C . LEU A 1 82 ? 1.514 -9.305 4.522 1.00 98.75 82 LEU A C 1
ATOM 607 O O . LEU A 1 82 ? 0.394 -9.053 4.961 1.00 98.75 82 LEU A O 1
ATOM 611 N N . ALA A 1 83 ? 2.419 -9.961 5.254 1.00 98.69 83 ALA A N 1
ATOM 612 C CA . ALA A 1 83 ? 2.168 -10.368 6.636 1.00 98.69 83 ALA A CA 1
ATOM 613 C C . ALA A 1 83 ? 2.094 -9.155 7.575 1.00 98.69 83 ALA A C 1
ATOM 615 O O . ALA A 1 83 ? 1.178 -9.067 8.395 1.00 98.69 83 ALA A O 1
ATOM 616 N N . LEU A 1 84 ? 3.000 -8.190 7.402 1.00 98.50 84 LEU A N 1
ATOM 617 C CA . LEU A 1 84 ? 2.996 -6.923 8.132 1.00 98.50 84 LEU A CA 1
ATOM 618 C C . LEU A 1 84 ? 1.735 -6.103 7.830 1.00 98.50 84 LEU A C 1
ATOM 620 O O . LEU A 1 84 ? 1.094 -5.601 8.753 1.00 98.50 84 LEU A O 1
ATOM 624 N N . ALA A 1 85 ? 1.322 -6.038 6.563 1.00 98.44 85 ALA A N 1
ATOM 625 C CA . ALA A 1 85 ? 0.098 -5.350 6.159 1.00 98.44 85 ALA A CA 1
ATOM 626 C C . ALA A 1 85 ? -1.156 -5.961 6.816 1.00 98.44 85 ALA A C 1
ATOM 628 O O . ALA A 1 85 ? -1.961 -5.246 7.417 1.00 98.44 85 ALA A O 1
ATOM 629 N N . ARG A 1 86 ? -1.275 -7.299 6.816 1.00 98.62 86 ARG A N 1
ATOM 630 C CA . ARG A 1 86 ? -2.354 -8.007 7.531 1.00 98.62 86 ARG A CA 1
A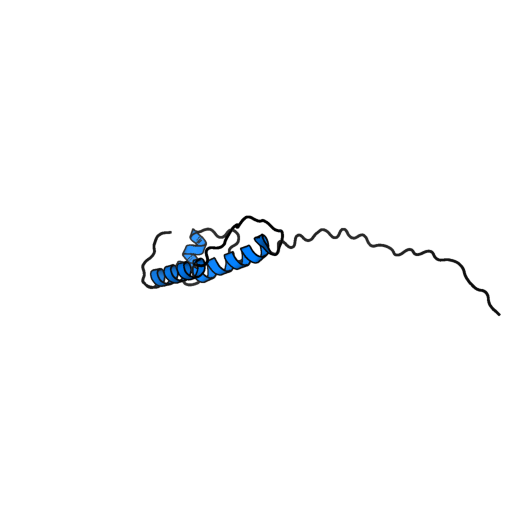TOM 631 C C . ARG A 1 86 ? -2.345 -7.741 9.034 1.00 98.62 86 ARG A C 1
ATOM 633 O O . ARG A 1 86 ? -3.410 -7.633 9.643 1.00 98.62 86 ARG A O 1
ATOM 640 N N . ASN A 1 87 ? -1.164 -7.651 9.646 1.00 98.25 87 ASN A N 1
ATOM 641 C CA . ASN A 1 87 ? -1.039 -7.321 11.063 1.00 98.25 87 ASN A CA 1
ATOM 642 C C . ASN A 1 87 ? -1.544 -5.898 11.350 1.00 98.25 87 ASN A C 1
ATOM 644 O O . ASN A 1 87 ? -2.346 -5.715 12.266 1.00 98.25 87 ASN A O 1
ATOM 648 N N . ALA A 1 88 ? -1.169 -4.919 10.524 1.00 97.69 88 ALA A N 1
ATOM 649 C CA . ALA A 1 88 ? -1.662 -3.549 10.636 1.00 97.69 88 ALA A CA 1
ATOM 650 C C . ALA A 1 88 ? -3.195 -3.476 10.500 1.00 97.69 88 ALA A C 1
ATOM 652 O O . ALA A 1 88 ? -3.858 -2.786 11.275 1.00 97.69 88 ALA A O 1
ATOM 653 N N . ASP A 1 89 ? -3.781 -4.242 9.577 1.00 98.19 89 ASP A N 1
ATOM 654 C CA . ASP A 1 89 ? -5.237 -4.345 9.434 1.00 98.19 89 ASP A CA 1
ATOM 655 C C . ASP A 1 89 ? -5.906 -4.994 10.655 1.00 98.19 89 ASP A C 1
ATOM 657 O O . ASP A 1 89 ? -6.980 -4.568 11.088 1.00 98.19 89 ASP A O 1
ATOM 661 N N . ALA A 1 90 ? -5.281 -6.012 11.253 1.00 97.94 90 ALA A N 1
ATOM 662 C CA . ALA A 1 90 ? -5.763 -6.622 12.489 1.00 97.94 90 ALA A CA 1
ATOM 663 C C . ALA A 1 90 ? -5.731 -5.637 13.669 1.00 97.94 90 ALA A C 1
ATOM 665 O O . ALA A 1 90 ? -6.717 -5.543 14.398 1.00 97.94 90 ALA A O 1
ATOM 666 N N . LEU A 1 91 ? -4.648 -4.870 13.825 1.00 97.62 91 LEU A N 1
ATOM 667 C CA . LEU A 1 91 ? -4.536 -3.823 14.843 1.00 97.62 91 LEU A CA 1
ATOM 668 C C . LEU A 1 91 ? -5.597 -2.735 14.642 1.00 97.62 91 LEU A C 1
ATOM 670 O O . LEU A 1 91 ? -6.312 -2.394 15.587 1.00 97.62 91 LEU A O 1
ATOM 674 N N . ARG A 1 92 ? -5.786 -2.266 13.402 1.00 96.00 92 ARG A N 1
ATOM 675 C CA . ARG A 1 92 ? -6.806 -1.264 13.065 1.00 96.00 92 ARG A CA 1
ATOM 676 C C . ARG A 1 92 ? -8.216 -1.746 13.414 1.00 96.00 92 ARG A C 1
ATOM 678 O O . ARG A 1 92 ? -8.972 -0.997 14.026 1.00 96.00 92 ARG A O 1
ATOM 685 N N . ARG A 1 93 ? -8.558 -3.008 13.120 1.00 95.44 93 ARG A N 1
ATOM 686 C CA . ARG A 1 93 ? -9.850 -3.612 13.515 1.00 95.44 93 ARG A CA 1
ATOM 6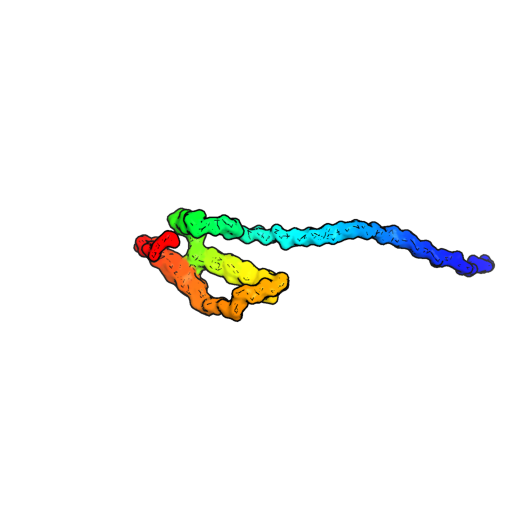87 C C . ARG A 1 93 ? -10.049 -3.701 15.030 1.00 95.44 93 ARG A C 1
ATOM 689 O O . ARG A 1 93 ? -11.184 -3.694 15.488 1.00 95.44 93 ARG A O 1
ATOM 696 N N . GLN A 1 94 ? -8.967 -3.767 15.802 1.00 96.81 94 GLN A N 1
ATOM 697 C CA . GLN A 1 94 ? -8.993 -3.719 17.268 1.00 96.81 94 GLN A CA 1
ATOM 698 C C . GLN A 1 94 ? -9.032 -2.281 17.820 1.00 96.81 94 GLN A C 1
ATOM 700 O O . GLN A 1 94 ? -8.919 -2.093 19.029 1.00 96.81 94 GLN A O 1
ATOM 705 N N . GLY A 1 95 ? -9.137 -1.261 16.961 1.00 94.50 95 GLY A N 1
ATOM 706 C CA . GLY A 1 95 ? -9.081 0.148 17.357 1.00 94.50 95 GLY A CA 1
ATOM 707 C C . GLY A 1 95 ? -7.671 0.650 17.688 1.00 94.50 95 GLY A C 1
ATOM 708 O O . GLY A 1 95 ? -7.521 1.758 18.195 1.00 94.50 95 GLY A O 1
ATOM 709 N N . LYS A 1 96 ? -6.624 -0.138 17.407 1.00 95.06 96 LYS A N 1
ATOM 710 C CA . LYS A 1 96 ? -5.222 0.246 17.608 1.00 95.06 96 LYS A CA 1
ATOM 711 C C . LYS A 1 96 ? -4.643 0.777 16.299 1.00 95.06 96 LYS A C 1
ATOM 713 O O . LYS A 1 96 ? -4.197 0.008 15.452 1.00 95.06 96 LYS A O 1
ATOM 718 N N . VAL A 1 97 ? -4.653 2.097 16.137 1.00 90.56 97 VAL A N 1
ATOM 719 C CA . VAL A 1 97 ? -4.046 2.790 14.988 1.00 90.56 97 VAL A CA 1
ATOM 720 C C . VAL A 1 97 ? -2.674 3.334 15.395 1.00 90.56 97 VAL A C 1
ATOM 722 O O . VAL A 1 97 ? -2.544 3.930 16.460 1.00 90.56 97 VAL A O 1
ATOM 725 N N . LEU A 1 98 ? -1.648 3.099 14.571 1.00 89.44 98 LEU A N 1
ATOM 726 C CA . LEU A 1 98 ? -0.242 3.394 14.899 1.00 89.44 98 LEU A CA 1
ATOM 727 C C . LEU A 1 98 ? 0.237 4.794 14.461 1.00 89.44 98 LEU A C 1
ATOM 729 O O . LEU A 1 98 ? 1.383 5.148 14.722 1.00 89.44 98 LEU A O 1
ATOM 733 N N . GLY A 1 99 ? -0.608 5.584 13.795 1.00 86.81 99 GLY A N 1
ATOM 734 C CA . GLY A 1 99 ? -0.259 6.902 13.253 1.00 86.81 99 GLY A CA 1
ATOM 735 C C . GLY A 1 99 ? -1.150 7.302 12.069 1.00 86.81 99 GLY A C 1
ATOM 736 O O . GLY A 1 99 ? -2.127 6.590 11.815 1.00 86.81 99 GLY A O 1
ATOM 737 N N . PRO A 1 100 ? -0.834 8.423 11.385 1.00 73.75 100 PRO A N 1
ATOM 738 C CA . PRO A 1 100 ? -1.573 8.918 10.228 1.00 73.75 100 PRO A CA 1
ATOM 739 C C . PRO A 1 100 ? -1.743 7.899 9.119 1.00 73.75 100 PRO A C 1
ATOM 741 O O . PRO A 1 100 ? -0.782 7.174 8.766 1.00 73.75 100 PRO A O 1
#

Sequence (100 aa):
MTPRIAGRILVTALLLAPLAARAESDDDFPFLEATVAQLQAQMAAGRLTSEQLTRAYIERIGKLDSSGPGVNAVIELNPDALALARNADALRRQGKVLGP

Secondary structure (DSSP, 8-state):
-----------------------------TTTT--HHHHHHHHHTTS--HHHHHHHHHHHHIIIIISSS-----S---TTHHHHHHHHHHHHHTT-----